Protein AF-A0A0T5ZX37-F1 (afdb_monomer_lite)

Structure (mmCIF, N/CA/C/O backbone):
data_AF-A0A0T5ZX37-F1
#
_entry.id   AF-A0A0T5ZX37-F1
#
loop_
_atom_site.group_PDB
_atom_site.id
_atom_site.type_symbol
_atom_site.label_atom_id
_atom_site.label_alt_id
_atom_site.label_comp_id
_atom_site.label_asym_id
_atom_site.label_entity_id
_atom_site.label_seq_id
_atom_site.pdbx_PDB_ins_code
_atom_site.Cartn_x
_atom_site.Cartn_y
_atom_site.Cartn_z
_atom_site.occupancy
_atom_site.B_iso_or_equiv
_atom_site.auth_seq_id
_atom_site.auth_comp_id
_atom_site.auth_asym_id
_atom_site.auth_atom_id
_atom_site.pdbx_PDB_model_num
ATOM 1 N N . MET A 1 1 ? -33.200 15.351 32.610 1.00 40.56 1 MET A N 1
ATOM 2 C CA . MET A 1 1 ? -31.793 15.328 32.157 1.00 40.56 1 MET A CA 1
ATOM 3 C C . MET A 1 1 ? -31.803 15.150 30.652 1.00 40.56 1 MET A C 1
ATOM 5 O O . MET A 1 1 ? -32.246 14.107 30.189 1.00 40.56 1 MET A O 1
ATOM 9 N N . ALA A 1 2 ? -31.445 16.191 29.897 1.00 46.50 2 ALA A N 1
ATOM 10 C CA . ALA A 1 2 ? -31.257 16.066 28.452 1.00 46.50 2 ALA A CA 1
ATOM 11 C C . ALA A 1 2 ? -30.087 15.097 28.191 1.00 46.50 2 ALA A C 1
ATOM 13 O O . ALA A 1 2 ? -29.138 15.101 28.981 1.00 46.50 2 ALA A O 1
ATOM 14 N N . PRO A 1 3 ? -30.153 14.234 27.162 1.00 48.78 3 PRO A N 1
ATOM 15 C CA . PRO A 1 3 ? -29.085 13.283 26.894 1.00 48.78 3 PRO A CA 1
ATOM 16 C C . PRO A 1 3 ? -27.810 14.071 26.586 1.00 48.78 3 PRO A C 1
ATOM 18 O O . PRO A 1 3 ? -27.856 15.020 25.805 1.00 48.78 3 PRO A O 1
ATOM 21 N N . ALA A 1 4 ? -26.703 13.707 27.239 1.00 58.56 4 ALA A N 1
ATOM 22 C CA . ALA A 1 4 ? -25.408 14.351 27.057 1.00 58.56 4 ALA A CA 1
ATOM 23 C C . ALA A 1 4 ? -25.098 14.461 25.557 1.00 58.56 4 ALA A C 1
ATOM 25 O O . ALA A 1 4 ? -25.062 13.456 24.841 1.00 58.56 4 ALA A O 1
ATOM 26 N N . GLU A 1 5 ? -24.956 15.696 25.078 1.00 52.72 5 GLU A N 1
ATOM 27 C CA . GLU A 1 5 ? -24.629 15.997 23.692 1.00 52.72 5 GLU A CA 1
ATOM 28 C C . GLU A 1 5 ? -23.231 15.423 23.435 1.00 52.72 5 GLU A C 1
ATOM 30 O O . GLU A 1 5 ? -22.228 15.953 23.895 1.00 52.72 5 GLU A O 1
ATOM 35 N N . ASN A 1 6 ? -23.175 14.253 22.798 1.00 57.81 6 ASN A N 1
ATOM 36 C CA . ASN A 1 6 ? -21.925 13.575 22.482 1.00 57.81 6 ASN A CA 1
ATOM 37 C C . ASN A 1 6 ? -21.104 14.498 21.571 1.00 57.81 6 ASN A C 1
ATOM 39 O O . ASN A 1 6 ? -21.470 14.681 20.411 1.00 57.81 6 ASN A O 1
ATOM 43 N N . GLU A 1 7 ? -20.020 15.085 22.082 1.00 55.44 7 GLU A N 1
ATOM 44 C CA . GLU A 1 7 ? -19.179 16.050 21.355 1.00 55.44 7 GLU A CA 1
ATOM 45 C C . GLU A 1 7 ? -18.638 15.484 20.031 1.00 55.44 7 GLU A C 1
ATOM 47 O O . GLU A 1 7 ? -18.428 16.225 19.069 1.00 55.44 7 GLU A O 1
ATOM 52 N N . ASN A 1 8 ? -18.551 14.153 19.907 1.00 53.25 8 ASN A N 1
ATOM 53 C CA . ASN A 1 8 ? -18.199 13.495 18.650 1.00 53.25 8 ASN A CA 1
ATOM 54 C C . ASN A 1 8 ? -19.265 13.623 17.548 1.00 53.25 8 ASN A C 1
ATOM 56 O O . ASN A 1 8 ? -18.961 13.338 16.396 1.00 53.25 8 ASN A O 1
ATOM 60 N N . ARG A 1 9 ? -20.503 14.054 17.830 1.00 54.34 9 ARG A N 1
ATOM 61 C CA . ARG A 1 9 ? -21.533 14.252 16.786 1.00 54.34 9 ARG A CA 1
ATOM 62 C C . ARG A 1 9 ? -21.330 15.519 15.951 1.00 54.34 9 ARG A C 1
ATOM 64 O O . ARG A 1 9 ? -21.927 15.603 14.881 1.00 54.34 9 ARG A O 1
ATOM 71 N N . LYS A 1 10 ? -20.528 16.487 16.417 1.00 54.53 10 LYS A N 1
ATOM 72 C CA . LYS A 1 10 ? -20.302 17.777 15.728 1.00 54.53 10 LYS A CA 1
ATOM 73 C C . LYS A 1 10 ? -19.058 17.815 14.837 1.00 54.53 10 LYS A C 1
ATOM 75 O O . LYS A 1 10 ? -18.922 18.743 14.047 1.00 54.53 10 LYS A O 1
ATOM 80 N N . LEU A 1 11 ? -18.163 16.835 14.942 1.00 58.56 11 LEU A N 1
ATOM 81 C CA . LEU A 1 11 ? -16.949 16.788 14.125 1.00 58.56 11 LEU A CA 1
ATOM 82 C C . LEU A 1 11 ? -17.267 16.318 12.702 1.00 58.56 11 LEU A C 1
ATOM 84 O O . LEU A 1 11 ? -18.055 15.389 12.516 1.00 58.56 11 LEU A O 1
ATOM 88 N N . SER A 1 12 ? -16.638 16.935 11.699 1.00 63.94 12 SER A N 1
ATOM 89 C CA . SER A 1 12 ? -16.729 16.489 10.305 1.00 63.94 12 SER A CA 1
ATOM 90 C C . SER A 1 12 ? -16.292 15.026 10.196 1.00 63.94 12 SER A C 1
ATOM 92 O O . SER A 1 12 ? -15.373 14.599 10.894 1.00 63.94 12 SER A O 1
ATOM 94 N N . LEU A 1 13 ? -16.909 14.247 9.300 1.00 61.28 13 LEU A N 1
ATOM 95 C CA . LEU A 1 13 ? -16.517 12.851 9.053 1.00 61.28 13 LEU A CA 1
ATOM 96 C C . LEU A 1 13 ? -15.009 12.732 8.799 1.00 61.28 13 LEU A C 1
ATOM 98 O O . LEU A 1 13 ? -14.380 11.809 9.297 1.00 61.28 13 LEU A O 1
ATOM 102 N N . LYS A 1 14 ? -14.410 13.699 8.096 1.00 60.72 14 LYS A N 1
ATOM 103 C CA . LYS A 1 14 ? -12.957 13.731 7.877 1.00 60.72 14 LYS A CA 1
ATOM 104 C C . LYS A 1 14 ? -12.177 13.833 9.188 1.00 60.72 14 LYS A C 1
ATOM 106 O O . LYS A 1 14 ? -11.244 13.062 9.390 1.00 60.72 14 LYS A O 1
ATOM 111 N N . ASP A 1 15 ? -12.593 14.713 10.091 1.00 61.28 15 ASP A N 1
ATOM 112 C CA . ASP A 1 15 ? -11.917 14.909 11.374 1.00 61.28 15 ASP A CA 1
ATOM 113 C C . ASP A 1 15 ? -12.053 13.664 12.254 1.00 61.28 15 ASP A C 1
ATOM 115 O O . ASP A 1 15 ? -11.083 13.234 12.862 1.00 61.28 15 ASP A O 1
ATOM 119 N N . GLN A 1 16 ? -13.209 12.994 12.242 1.00 61.09 16 GLN A N 1
ATOM 120 C CA . GLN A 1 16 ? -13.399 11.730 12.969 1.00 61.09 16 GLN A CA 1
ATOM 121 C C . GLN A 1 16 ? -12.594 10.564 12.375 1.00 61.09 16 GLN A C 1
ATOM 123 O O . GLN A 1 16 ? -12.147 9.675 13.105 1.00 61.09 16 GLN A O 1
ATOM 128 N N . PHE A 1 17 ? -12.410 10.548 11.053 1.00 62.22 17 PHE A N 1
ATOM 129 C CA . PHE A 1 17 ? -11.588 9.551 10.373 1.00 62.22 17 PHE A CA 1
ATOM 130 C C . PHE A 1 17 ? -10.110 9.698 10.762 1.00 62.22 17 PHE A C 1
ATOM 132 O O . PHE A 1 17 ? -9.487 8.712 11.150 1.00 62.22 17 PHE A O 1
ATOM 139 N N . PHE A 1 18 ? -9.552 10.911 10.727 1.00 62.25 18 PHE A N 1
ATOM 140 C CA . PHE A 1 18 ? -8.120 11.123 10.980 1.00 62.25 18 PHE A CA 1
ATOM 141 C C . PHE A 1 18 ? -7.755 11.375 12.451 1.00 62.25 18 PHE A C 1
ATOM 143 O O . PHE A 1 18 ? -6.597 11.183 12.814 1.00 62.25 18 PHE A O 1
ATOM 150 N N . ALA A 1 19 ? -8.705 11.739 13.319 1.00 63.09 19 ALA A N 1
ATOM 151 C CA . ALA A 1 19 ? -8.430 11.970 14.743 1.00 63.09 19 ALA A CA 1
ATOM 152 C C . ALA A 1 19 ? -8.092 10.687 15.518 1.00 63.09 19 ALA A C 1
ATOM 154 O O . ALA A 1 19 ? -7.466 10.752 16.573 1.00 63.09 19 A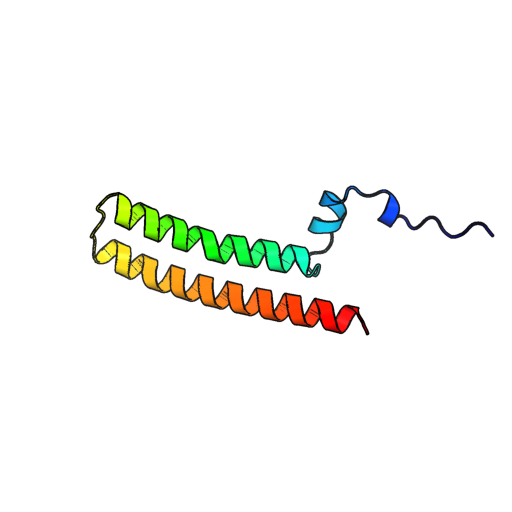LA A O 1
ATOM 155 N N . ASN A 1 20 ? -8.494 9.515 15.015 1.00 67.75 20 ASN A N 1
ATOM 156 C CA . ASN A 1 20 ? -8.194 8.239 15.651 1.00 67.75 20 ASN A CA 1
ATOM 157 C C . ASN A 1 20 ? -7.330 7.371 14.732 1.00 67.75 20 ASN A C 1
ATOM 159 O O . ASN A 1 20 ? -7.837 6.694 13.840 1.00 67.75 20 ASN A O 1
ATOM 163 N N . ALA A 1 21 ? -6.022 7.352 14.991 1.00 62.06 21 ALA A N 1
ATOM 164 C CA . ALA A 1 21 ? -5.063 6.518 14.264 1.00 62.06 21 ALA A CA 1
ATOM 165 C C . ALA A 1 21 ? -5.371 5.007 14.363 1.00 62.06 21 ALA A C 1
ATOM 167 O O . ALA A 1 21 ? -4.986 4.245 13.482 1.00 62.06 21 ALA A O 1
ATOM 168 N N . LEU A 1 22 ? -6.111 4.574 15.395 1.00 68.06 22 LEU A N 1
ATOM 169 C CA . LEU A 1 22 ? -6.591 3.196 15.569 1.00 68.06 22 LEU A CA 1
ATOM 170 C C . LEU A 1 22 ? -7.958 2.943 14.908 1.00 68.06 22 LEU A C 1
ATOM 172 O O . LEU A 1 22 ? -8.558 1.887 15.113 1.00 68.06 22 LEU A O 1
ATOM 176 N N . ASN A 1 23 ? -8.493 3.895 14.135 1.00 80.31 23 ASN A N 1
ATOM 177 C CA . ASN A 1 23 ? -9.712 3.675 13.368 1.00 80.31 23 ASN A CA 1
ATOM 178 C C . ASN A 1 23 ? -9.441 2.628 12.269 1.00 80.31 23 ASN A C 1
ATOM 180 O O . ASN A 1 23 ? -8.601 2.876 11.399 1.00 80.31 23 ASN A O 1
ATOM 184 N N . PRO A 1 24 ? -10.166 1.491 12.251 1.00 79.44 24 PRO A N 1
ATOM 185 C CA . PRO A 1 24 ? -9.989 0.456 11.236 1.00 79.44 24 PRO A CA 1
ATOM 186 C C . PRO A 1 24 ? -10.066 0.992 9.804 1.00 79.44 24 PRO A C 1
ATOM 188 O O . PRO A 1 24 ? -9.309 0.550 8.949 1.00 79.44 24 PRO A O 1
ATOM 191 N N . LEU A 1 25 ? -10.929 1.979 9.541 1.00 83.19 25 LEU A N 1
ATOM 192 C CA . LEU A 1 25 ? -11.072 2.564 8.206 1.00 83.19 25 LEU A CA 1
ATOM 193 C C . LEU A 1 25 ? -9.838 3.370 7.783 1.00 83.19 25 LEU A C 1
ATOM 195 O O . LEU A 1 25 ? -9.443 3.321 6.621 1.00 83.19 25 LEU A O 1
ATOM 199 N N . THR A 1 26 ? -9.201 4.067 8.721 1.00 84.38 26 THR A N 1
ATOM 200 C CA . THR A 1 26 ? -7.961 4.816 8.478 1.00 84.38 26 THR A CA 1
ATOM 201 C C . THR A 1 26 ? -6.802 3.863 8.226 1.00 84.38 26 THR A C 1
ATOM 203 O O . THR A 1 26 ? -6.024 4.075 7.301 1.00 84.38 26 THR A O 1
ATOM 206 N N . ILE A 1 27 ? -6.733 2.761 8.976 1.00 85.81 27 ILE A N 1
ATOM 207 C CA . ILE A 1 27 ? -5.727 1.712 8.767 1.00 85.81 27 ILE A CA 1
ATOM 208 C C . ILE A 1 27 ? -5.914 1.046 7.396 1.00 85.81 27 ILE A C 1
ATOM 210 O O . ILE A 1 27 ? -4.938 0.870 6.669 1.00 85.81 27 ILE A O 1
ATOM 214 N N . VAL A 1 28 ? -7.156 0.739 7.001 1.00 88.75 28 VAL A N 1
ATOM 215 C CA . VAL A 1 28 ? -7.470 0.220 5.657 1.00 88.75 28 VAL A CA 1
ATOM 216 C C . VAL A 1 28 ? -7.049 1.215 4.578 1.00 88.75 28 VAL A C 1
ATOM 218 O O . VAL A 1 28 ? -6.403 0.825 3.609 1.00 88.75 28 VAL A O 1
ATOM 221 N N . PHE A 1 29 ? -7.365 2.500 4.749 1.00 87.94 29 PHE A N 1
ATOM 222 C CA . PHE A 1 29 ? -6.969 3.537 3.799 1.00 87.94 29 PHE A CA 1
ATOM 223 C C . PHE A 1 29 ? -5.445 3.609 3.632 1.00 87.94 29 PHE A C 1
ATOM 225 O O . PHE A 1 29 ? -4.947 3.588 2.508 1.00 87.94 29 PHE A O 1
ATOM 232 N N . VAL A 1 30 ? -4.693 3.623 4.735 1.00 89.00 30 VAL A N 1
ATOM 233 C CA . VAL A 1 30 ? -3.222 3.631 4.703 1.00 89.00 30 VAL A CA 1
ATOM 234 C C . VAL A 1 30 ? -2.676 2.365 4.035 1.00 89.00 30 VAL A C 1
ATOM 236 O O . VAL A 1 30 ? -1.776 2.463 3.202 1.00 89.00 30 VAL A O 1
ATOM 239 N N . ALA A 1 31 ? -3.241 1.192 4.333 1.00 90.06 31 ALA A N 1
ATOM 240 C CA . ALA A 1 31 ? -2.840 -0.068 3.709 1.00 90.06 31 ALA A CA 1
ATOM 241 C C . ALA A 1 31 ? -3.014 -0.038 2.182 1.00 90.06 31 ALA A C 1
ATOM 243 O O . ALA A 1 31 ? -2.117 -0.455 1.452 1.00 90.06 31 ALA A O 1
ATOM 244 N N . ILE A 1 32 ? -4.136 0.508 1.702 1.00 91.75 32 ILE A N 1
ATOM 245 C CA . ILE A 1 32 ? -4.413 0.695 0.272 1.00 91.75 32 ILE A CA 1
ATOM 246 C C . ILE A 1 32 ? -3.358 1.614 -0.352 1.00 91.75 32 ILE A C 1
ATOM 248 O O . ILE A 1 32 ? -2.758 1.258 -1.363 1.00 91.75 32 ILE A O 1
ATOM 252 N N . VAL A 1 33 ? -3.077 2.769 0.255 1.00 90.31 33 VAL A N 1
ATOM 253 C CA . VAL A 1 33 ? -2.083 3.719 -0.276 1.00 90.31 33 VAL A CA 1
ATOM 254 C C . VAL A 1 33 ? -0.696 3.076 -0.387 1.00 90.31 33 VAL A C 1
ATOM 256 O O . VAL A 1 33 ? -0.062 3.165 -1.439 1.00 90.31 33 VAL A O 1
ATOM 259 N N . ILE A 1 34 ? -0.249 2.387 0.666 1.00 90.56 34 ILE A N 1
ATOM 260 C CA . ILE A 1 34 ? 1.050 1.697 0.691 1.00 90.56 34 ILE A CA 1
ATOM 261 C C . ILE A 1 34 ? 1.112 0.600 -0.375 1.00 90.56 34 ILE A C 1
ATOM 263 O O . ILE A 1 34 ? 2.143 0.444 -1.020 1.00 90.56 34 ILE A O 1
ATOM 267 N N . TYR A 1 35 ? 0.020 -0.133 -0.591 1.00 91.25 35 TYR A N 1
ATOM 268 C CA . TYR A 1 35 ? -0.051 -1.189 -1.599 1.00 91.25 35 TYR A CA 1
ATOM 269 C C . TYR A 1 35 ? 0.010 -0.644 -3.032 1.00 91.25 35 TYR A C 1
ATOM 271 O O . TYR A 1 35 ? 0.766 -1.148 -3.862 1.00 91.25 35 TYR A O 1
ATOM 279 N N . PHE A 1 36 ? -0.775 0.393 -3.333 1.00 91.44 36 PHE A N 1
ATOM 280 C CA . PHE A 1 36 ? -0.963 0.856 -4.708 1.00 91.44 36 PHE A CA 1
ATOM 281 C C . PHE A 1 36 ? 0.188 1.711 -5.240 1.00 91.44 36 PHE A C 1
ATOM 283 O O . PHE A 1 36 ? 0.481 1.623 -6.431 1.00 91.44 36 PHE A O 1
ATOM 290 N N . ILE A 1 37 ? 0.856 2.521 -4.407 1.00 89.62 37 ILE A N 1
ATOM 291 C CA . ILE A 1 37 ? 1.920 3.421 -4.890 1.00 89.62 37 ILE A CA 1
ATOM 292 C C . ILE A 1 37 ? 3.067 2.641 -5.566 1.00 89.62 37 ILE A C 1
ATOM 294 O O . ILE A 1 37 ? 3.371 2.935 -6.725 1.00 89.62 37 ILE A O 1
ATOM 298 N N . PRO A 1 38 ? 3.687 1.627 -4.931 1.00 89.31 38 PRO A N 1
ATOM 299 C CA . PRO A 1 38 ? 4.797 0.893 -5.538 1.00 89.31 38 PRO A CA 1
ATOM 300 C C . PRO A 1 38 ? 4.372 0.109 -6.779 1.00 89.31 38 PRO A C 1
ATOM 302 O O . PRO A 1 38 ? 5.129 0.021 -7.744 1.00 89.31 38 PRO A O 1
ATOM 305 N N . GLN A 1 39 ? 3.143 -0.417 -6.789 1.00 87.69 39 GLN A N 1
ATOM 306 C CA . GLN A 1 39 ? 2.605 -1.117 -7.954 1.00 87.69 39 GLN A CA 1
ATOM 307 C C . GLN A 1 39 ? 2.377 -0.180 -9.137 1.00 87.69 39 GLN A C 1
ATOM 309 O O . GLN A 1 39 ? 2.755 -0.513 -10.256 1.00 87.69 39 GLN A O 1
ATOM 314 N N . ALA A 1 40 ? 1.820 1.009 -8.897 1.00 89.50 40 ALA A N 1
ATOM 315 C CA . ALA A 1 40 ? 1.630 2.014 -9.935 1.00 89.50 40 ALA A CA 1
ATOM 316 C C . ALA A 1 40 ? 2.972 2.441 -10.546 1.00 89.50 40 ALA A C 1
ATOM 318 O O . ALA A 1 40 ? 3.086 2.531 -11.767 1.00 89.50 40 ALA A O 1
ATOM 319 N N . ILE A 1 41 ? 4.005 2.629 -9.717 1.00 87.56 41 ILE A N 1
ATOM 320 C CA . ILE A 1 41 ? 5.361 2.939 -10.191 1.00 87.56 41 ILE A CA 1
ATOM 321 C C . ILE A 1 41 ? 5.911 1.786 -11.043 1.00 87.56 41 ILE A C 1
ATOM 323 O O . ILE A 1 41 ? 6.410 2.033 -12.138 1.00 87.56 41 ILE A O 1
ATOM 327 N N . SER A 1 42 ? 5.775 0.535 -10.593 1.00 85.69 42 SER A N 1
ATOM 328 C CA . SER A 1 42 ? 6.213 -0.645 -11.356 1.00 85.69 42 SER A CA 1
ATOM 329 C C . SER A 1 42 ? 5.521 -0.745 -12.725 1.00 85.69 42 SER A C 1
ATOM 331 O O . SER A 1 42 ? 6.180 -0.932 -13.750 1.00 85.69 42 SER A O 1
ATOM 333 N N . ILE A 1 43 ? 4.202 -0.527 -12.776 1.00 86.50 43 ILE A N 1
ATOM 334 C CA . ILE A 1 43 ? 3.416 -0.535 -14.020 1.00 86.50 43 ILE A CA 1
ATOM 335 C C . ILE A 1 43 ? 3.844 0.600 -14.957 1.00 86.50 43 ILE A C 1
ATOM 337 O O . ILE A 1 43 ? 4.008 0.372 -16.158 1.00 86.50 43 ILE A O 1
ATOM 341 N N . LEU A 1 44 ? 4.043 1.811 -14.428 1.00 87.88 44 LEU A N 1
ATOM 342 C CA . LEU A 1 44 ? 4.497 2.958 -15.215 1.00 87.88 44 LEU A CA 1
ATOM 343 C C . LEU A 1 44 ? 5.873 2.691 -15.825 1.00 87.88 44 LEU A C 1
ATOM 345 O O . LEU A 1 44 ? 6.044 2.871 -17.026 1.00 87.88 44 LEU A O 1
ATOM 349 N N . LEU A 1 45 ? 6.831 2.201 -15.038 1.00 84.81 45 LEU A N 1
ATOM 350 C CA . LEU A 1 45 ? 8.179 1.894 -15.525 1.00 84.81 45 LEU A CA 1
ATOM 351 C C . LEU A 1 45 ? 8.165 0.836 -16.634 1.00 84.81 45 LEU A C 1
ATOM 353 O O . LEU A 1 45 ? 8.828 1.018 -17.655 1.00 84.81 45 LEU A O 1
ATOM 357 N N . ASN A 1 46 ? 7.348 -0.211 -16.485 1.00 83.38 46 ASN A N 1
ATOM 358 C CA . ASN A 1 46 ? 7.145 -1.199 -17.545 1.00 83.38 46 ASN A CA 1
ATOM 359 C C . ASN A 1 46 ? 6.506 -0.578 -18.800 1.00 83.38 46 ASN A C 1
ATOM 361 O O . ASN A 1 46 ? 6.897 -0.909 -19.915 1.00 83.38 46 ASN A O 1
ATOM 365 N N . SER A 1 47 ? 5.566 0.357 -18.634 1.00 82.56 47 SER A N 1
ATOM 366 C CA . SER A 1 47 ? 4.880 1.032 -19.748 1.00 82.56 47 SER A CA 1
ATOM 367 C C . SER A 1 47 ? 5.779 2.019 -20.504 1.00 82.56 47 SER A C 1
ATOM 369 O O . SER A 1 47 ? 5.599 2.214 -21.702 1.00 82.56 47 SER A O 1
ATOM 371 N N . PHE A 1 48 ? 6.766 2.621 -19.834 1.00 82.75 48 PHE A N 1
ATOM 372 C CA . PHE A 1 48 ? 7.758 3.510 -20.453 1.00 82.75 48 PHE A CA 1
ATOM 373 C C . PHE A 1 48 ? 8.940 2.760 -21.092 1.00 82.75 48 PHE A C 1
ATOM 375 O O . PHE A 1 48 ? 9.888 3.400 -21.545 1.00 82.75 48 PHE A O 1
ATOM 382 N N . GLY A 1 49 ? 8.910 1.421 -21.133 1.00 73.19 49 GLY A N 1
ATOM 383 C CA . GLY A 1 49 ? 10.000 0.615 -21.692 1.00 73.19 49 GLY A CA 1
ATOM 384 C C . GLY A 1 49 ? 11.281 0.673 -20.857 1.00 73.19 49 GLY A C 1
ATOM 385 O O . GLY A 1 49 ? 12.373 0.436 -21.372 1.00 73.19 49 GLY A O 1
ATOM 386 N N . VAL A 1 50 ? 11.170 1.006 -19.566 1.00 71.56 50 VAL A N 1
ATOM 387 C CA . VAL A 1 50 ? 12.301 1.003 -18.637 1.00 71.56 50 VAL A CA 1
ATOM 388 C C . VAL A 1 50 ? 12.574 -0.445 -18.228 1.00 71.56 50 VAL A C 1
ATOM 390 O O . VAL A 1 50 ? 12.196 -0.898 -17.151 1.00 71.56 50 VAL A O 1
ATOM 393 N N . GLU A 1 51 ? 13.243 -1.192 -19.105 1.00 68.06 51 GLU A N 1
ATOM 394 C CA . GLU A 1 51 ? 13.659 -2.585 -18.870 1.00 68.06 51 GLU A CA 1
ATOM 395 C C . GLU A 1 51 ? 14.995 -2.695 -18.118 1.00 68.06 51 GLU A C 1
ATOM 397 O O . GLU A 1 51 ? 15.700 -3.696 -18.199 1.00 68.06 51 GLU A O 1
ATOM 402 N N . SER A 1 52 ? 15.374 -1.659 -17.367 1.00 75.94 52 SER A N 1
ATOM 403 C CA . SER A 1 52 ? 16.601 -1.690 -16.575 1.00 75.94 52 SER A CA 1
ATOM 404 C C . SER A 1 52 ? 16.480 -2.730 -15.455 1.00 75.94 52 SER A C 1
ATOM 406 O O . SER A 1 52 ? 15.752 -2.516 -14.481 1.00 75.94 52 SER A O 1
ATOM 408 N N . GLU A 1 53 ? 17.223 -3.837 -15.564 1.00 78.31 53 GLU A N 1
ATOM 409 C CA . GLU A 1 53 ? 17.348 -4.861 -14.510 1.00 78.31 53 GLU A CA 1
ATOM 410 C C . GLU A 1 53 ? 17.777 -4.249 -13.168 1.00 78.31 53 GLU A C 1
ATOM 412 O O . GLU A 1 53 ? 17.357 -4.693 -12.099 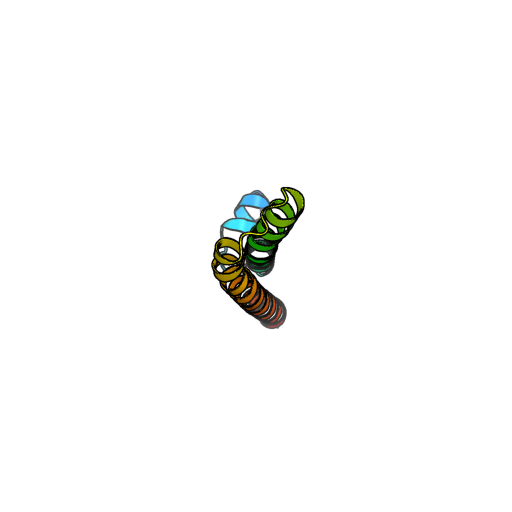1.00 78.31 53 GLU A O 1
ATOM 417 N N . PHE A 1 54 ? 18.553 -3.163 -13.211 1.00 80.94 54 PHE A N 1
ATOM 418 C CA . PHE A 1 54 ? 18.932 -2.406 -12.024 1.00 80.94 54 PHE A CA 1
ATOM 419 C C . PHE A 1 54 ? 17.722 -1.739 -11.351 1.00 80.94 54 PHE A C 1
ATOM 421 O O . PHE A 1 54 ? 17.566 -1.815 -10.137 1.00 80.94 54 PHE A O 1
ATOM 428 N N . ILE A 1 55 ? 16.818 -1.130 -12.124 1.00 81.75 55 ILE A N 1
ATOM 429 C CA . ILE A 1 55 ? 15.614 -0.495 -11.566 1.00 81.7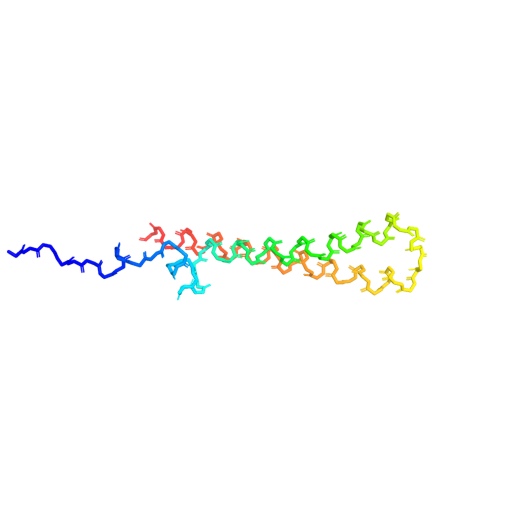5 55 ILE A CA 1
ATOM 430 C C . ILE A 1 55 ? 14.641 -1.555 -11.042 1.00 81.75 55 ILE A C 1
ATOM 432 O O . ILE A 1 55 ? 14.094 -1.385 -9.954 1.00 81.75 55 ILE A O 1
ATOM 436 N N . ARG A 1 56 ? 14.467 -2.670 -11.764 1.00 81.38 56 ARG A N 1
ATOM 437 C CA . ARG A 1 56 ? 13.626 -3.789 -11.309 1.00 81.38 56 ARG A CA 1
ATOM 438 C C . ARG A 1 56 ? 14.154 -4.424 -10.026 1.00 81.38 56 ARG A C 1
ATOM 440 O O . ARG A 1 56 ? 13.394 -4.559 -9.075 1.00 81.38 56 ARG A O 1
ATOM 447 N N . SER A 1 57 ? 15.457 -4.694 -9.941 1.00 85.94 57 SER A N 1
ATOM 448 C CA . SER A 1 57 ? 16.061 -5.279 -8.732 1.00 85.94 57 SER A CA 1
ATOM 449 C C . SER A 1 57 ? 15.945 -4.384 -7.490 1.00 85.94 57 SER A C 1
ATOM 451 O O . SER A 1 57 ? 15.914 -4.898 -6.373 1.00 85.94 57 SER A O 1
ATOM 453 N N . LEU A 1 58 ? 15.815 -3.063 -7.662 1.00 85.88 58 LEU A N 1
ATOM 454 C CA . LEU A 1 58 ? 15.492 -2.133 -6.576 1.00 85.88 58 LEU A CA 1
ATOM 455 C C . LEU A 1 58 ? 13.988 -2.066 -6.265 1.00 85.88 58 LEU A C 1
ATOM 457 O O . LEU A 1 58 ? 13.617 -1.932 -5.100 1.00 85.88 58 LEU A O 1
ATOM 461 N N . LEU A 1 59 ? 13.116 -2.148 -7.274 1.00 87.56 59 LEU A N 1
ATOM 462 C CA . LEU A 1 59 ? 11.665 -2.029 -7.092 1.00 87.56 59 LEU A CA 1
ATOM 463 C C . LEU A 1 59 ? 11.000 -3.297 -6.563 1.00 87.56 59 LEU A C 1
ATOM 465 O O . LEU A 1 59 ? 10.101 -3.193 -5.730 1.00 87.56 59 LEU A O 1
ATOM 469 N N . ASP A 1 60 ? 11.423 -4.473 -7.013 1.00 88.50 60 ASP A N 1
ATOM 470 C CA . ASP A 1 60 ? 10.847 -5.758 -6.613 1.00 88.50 60 ASP A CA 1
ATOM 471 C C . ASP A 1 60 ? 10.789 -5.943 -5.084 1.00 88.50 60 ASP A C 1
ATOM 473 O O . ASP A 1 60 ? 9.703 -6.227 -4.562 1.00 88.50 60 ASP A O 1
ATOM 477 N N . PRO A 1 61 ? 11.875 -5.710 -4.313 1.00 91.69 61 PRO A N 1
ATOM 478 C CA . PRO A 1 61 ? 11.804 -5.807 -2.858 1.00 91.69 61 PRO A CA 1
ATOM 479 C C . PRO A 1 61 ? 10.894 -4.737 -2.241 1.00 91.69 61 PRO A C 1
ATOM 481 O O . PRO A 1 61 ? 10.237 -5.004 -1.236 1.00 91.69 6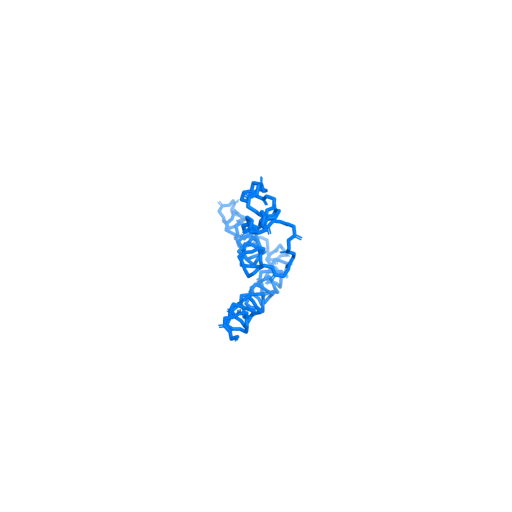1 PRO A O 1
ATOM 484 N N . ILE A 1 62 ? 10.798 -3.541 -2.834 1.00 90.62 62 ILE A N 1
ATOM 485 C CA . ILE A 1 62 ? 9.905 -2.475 -2.350 1.00 90.62 62 ILE A CA 1
ATOM 486 C C . ILE A 1 62 ? 8.441 -2.891 -2.528 1.00 90.62 62 ILE A C 1
ATOM 488 O O . ILE A 1 62 ? 7.655 -2.771 -1.588 1.00 90.62 62 ILE A O 1
ATOM 492 N N . VAL A 1 63 ? 8.075 -3.416 -3.700 1.00 89.56 63 VAL A N 1
ATOM 493 C CA . VAL A 1 63 ? 6.717 -3.905 -3.988 1.00 89.56 63 VAL A CA 1
ATOM 494 C C . VAL A 1 63 ? 6.362 -5.086 -3.081 1.00 89.56 63 VAL A C 1
ATOM 496 O O . VAL A 1 63 ? 5.259 -5.126 -2.525 1.00 89.56 63 VAL A O 1
ATOM 499 N N . ALA A 1 64 ? 7.297 -6.019 -2.875 1.00 91.69 64 ALA A N 1
ATOM 500 C CA . ALA A 1 64 ? 7.105 -7.159 -1.982 1.00 91.69 64 ALA A CA 1
ATOM 501 C C . ALA A 1 64 ? 6.879 -6.714 -0.526 1.00 91.69 64 ALA A C 1
ATOM 503 O O . ALA A 1 64 ? 5.890 -7.111 0.098 1.00 91.69 64 ALA A O 1
ATOM 504 N N . ASN A 1 65 ? 7.735 -5.829 -0.008 1.00 93.12 65 ASN A N 1
ATOM 505 C CA . ASN A 1 65 ? 7.620 -5.303 1.353 1.00 93.12 65 ASN A CA 1
ATOM 506 C C . ASN A 1 65 ? 6.327 -4.502 1.542 1.00 93.12 65 ASN A C 1
ATOM 508 O O . ASN A 1 65 ? 5.624 -4.685 2.534 1.00 93.12 65 ASN A O 1
ATOM 512 N N . ALA A 1 66 ? 5.966 -3.654 0.578 1.00 89.56 66 ALA A N 1
ATOM 513 C CA . ALA A 1 66 ? 4.727 -2.886 0.625 1.00 89.56 66 ALA A CA 1
ATOM 514 C C . ALA A 1 66 ? 3.485 -3.788 0.642 1.00 89.56 66 ALA A C 1
ATOM 516 O O . ALA A 1 66 ? 2.548 -3.536 1.399 1.00 89.56 66 ALA A O 1
ATOM 517 N N . THR A 1 67 ? 3.505 -4.876 -0.133 1.00 91.00 67 THR A N 1
ATOM 518 C CA . THR A 1 67 ? 2.434 -5.881 -0.139 1.00 91.00 67 THR A CA 1
ATOM 519 C C . THR A 1 67 ? 2.290 -6.555 1.225 1.00 91.00 67 THR A C 1
ATOM 521 O O . THR A 1 67 ? 1.176 -6.686 1.734 1.00 91.00 67 THR A O 1
ATOM 524 N N . GLN A 1 68 ? 3.406 -6.934 1.854 1.00 92.56 68 GLN A N 1
ATOM 525 C CA . GLN A 1 68 ? 3.393 -7.521 3.196 1.00 92.56 68 GLN A CA 1
ATOM 526 C C . GLN A 1 68 ? 2.876 -6.535 4.249 1.00 92.56 68 GLN A C 1
ATOM 528 O O . GLN A 1 68 ? 1.989 -6.884 5.028 1.00 92.56 68 GLN A O 1
ATOM 533 N N . ILE A 1 69 ? 3.375 -5.295 4.246 1.00 91.38 69 ILE A N 1
ATOM 534 C CA . ILE A 1 69 ? 2.943 -4.242 5.177 1.00 91.38 69 ILE A CA 1
ATOM 535 C C . ILE A 1 69 ? 1.441 -3.983 5.028 1.00 91.38 69 ILE A C 1
ATOM 537 O O . ILE A 1 69 ? 0.724 -3.946 6.028 1.00 91.38 69 ILE A O 1
ATOM 541 N N . ALA A 1 70 ? 0.944 -3.862 3.796 1.00 91.31 70 ALA A N 1
ATOM 542 C CA . ALA A 1 70 ? -0.480 -3.691 3.536 1.00 91.31 70 ALA A CA 1
ATOM 543 C C . ALA A 1 70 ? -1.304 -4.871 4.076 1.00 91.31 70 ALA A C 1
ATOM 545 O O . ALA A 1 70 ? -2.319 -4.653 4.737 1.00 91.31 70 ALA A O 1
ATOM 546 N N . GLY A 1 71 ? -0.845 -6.110 3.875 1.00 89.50 71 GLY A N 1
ATOM 547 C CA . GLY A 1 71 ? -1.485 -7.302 4.435 1.00 89.50 71 GLY A CA 1
ATOM 548 C C . GLY A 1 71 ? -1.561 -7.279 5.966 1.00 89.50 71 GLY A C 1
ATOM 549 O O . GLY A 1 71 ? -2.623 -7.539 6.535 1.00 89.50 71 GLY A O 1
ATOM 550 N N . VAL A 1 72 ? -0.470 -6.900 6.639 1.00 93.06 72 VAL A N 1
ATOM 551 C CA . VAL A 1 72 ? -0.426 -6.768 8.107 1.00 93.06 72 VAL A CA 1
ATOM 552 C C . VAL A 1 72 ? -1.388 -5.685 8.593 1.00 93.06 72 VAL A C 1
ATOM 554 O O . VAL A 1 72 ? -2.138 -5.915 9.542 1.00 93.06 72 VAL A O 1
ATOM 557 N N . LEU A 1 73 ? -1.419 -4.525 7.933 1.00 90.75 73 LEU A N 1
ATOM 558 C CA . LEU A 1 73 ? -2.321 -3.428 8.289 1.00 90.75 73 LEU A CA 1
ATOM 559 C C . LEU A 1 73 ? -3.793 -3.809 8.089 1.00 90.75 73 LEU A C 1
ATOM 561 O O . LEU A 1 73 ? -4.617 -3.521 8.956 1.00 90.75 73 LEU A O 1
ATOM 565 N N . LEU A 1 74 ? -4.131 -4.506 7.003 1.00 91.25 74 LEU A N 1
ATOM 566 C CA . LEU A 1 74 ? -5.487 -5.017 6.782 1.00 91.25 74 LEU A CA 1
ATOM 567 C C . LEU A 1 74 ? -5.884 -6.047 7.847 1.00 91.25 74 LEU A C 1
ATOM 569 O O . LEU A 1 74 ? -6.993 -5.977 8.379 1.00 91.25 74 LEU A O 1
ATOM 573 N N . GLY A 1 75 ? -4.975 -6.956 8.211 1.00 90.19 75 GLY A N 1
ATOM 574 C CA . GLY A 1 75 ? -5.187 -7.900 9.309 1.00 90.19 75 GLY A CA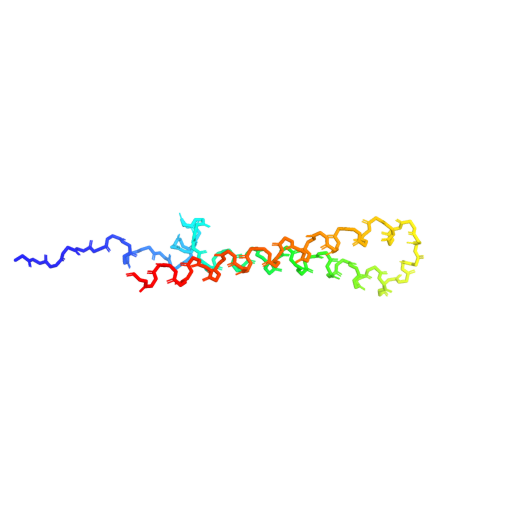 1
ATOM 575 C C . GLY A 1 75 ? -5.406 -7.196 10.652 1.00 90.19 75 GLY A C 1
ATOM 576 O O . GLY A 1 75 ? -6.343 -7.521 11.381 1.00 90.19 75 GLY A O 1
ATOM 577 N N . ALA A 1 76 ? -4.603 -6.175 10.955 1.00 88.00 76 ALA A N 1
ATOM 578 C CA . ALA A 1 76 ? -4.753 -5.367 12.162 1.00 88.00 76 ALA A CA 1
ATOM 579 C C . ALA A 1 76 ? -6.085 -4.600 12.179 1.00 88.00 76 ALA A C 1
ATOM 581 O O . ALA A 1 76 ? -6.789 -4.611 13.189 1.00 88.00 76 ALA A O 1
ATOM 582 N N . ALA A 1 77 ? -6.475 -3.987 11.057 1.00 87.75 77 ALA A N 1
ATOM 583 C CA . ALA A 1 77 ? -7.760 -3.306 10.922 1.00 87.75 77 ALA A CA 1
ATOM 584 C C . ALA A 1 77 ? -8.936 -4.269 11.123 1.00 87.75 77 ALA A C 1
ATOM 586 O O . ALA A 1 77 ? -9.893 -3.935 11.824 1.00 87.75 77 ALA A O 1
ATOM 587 N N . PHE A 1 78 ? -8.849 -5.473 10.553 1.00 88.25 78 PHE A N 1
ATOM 588 C CA . PHE A 1 78 ? -9.843 -6.524 10.737 1.00 88.25 78 PHE A CA 1
ATOM 589 C C . PHE A 1 78 ? -9.975 -6.906 12.215 1.00 88.25 78 PHE A C 1
ATOM 591 O O . PHE A 1 78 ? -11.075 -6.861 12.764 1.00 88.25 78 PHE A O 1
ATOM 598 N N . LEU A 1 79 ? -8.863 -7.200 12.896 1.00 87.50 79 LEU A N 1
ATOM 599 C CA . LEU A 1 79 ? -8.880 -7.522 14.325 1.00 87.50 79 LEU A CA 1
ATOM 600 C C . LEU A 1 79 ? -9.485 -6.382 15.151 1.00 87.50 79 LEU A C 1
ATOM 602 O O . LEU A 1 79 ? -10.377 -6.627 15.961 1.00 87.50 79 LEU A O 1
ATOM 606 N N . LEU A 1 80 ? -9.072 -5.136 14.912 1.00 84.50 80 LEU A N 1
ATOM 607 C CA . LEU A 1 80 ? -9.612 -3.966 15.610 1.00 84.50 80 LEU A CA 1
ATOM 608 C C . LEU A 1 80 ? -11.117 -3.789 15.375 1.00 84.50 80 LEU A C 1
ATOM 610 O O . LEU A 1 80 ? -11.842 -3.450 16.310 1.00 84.50 80 LEU A O 1
ATOM 614 N N . PHE A 1 81 ? -11.605 -4.051 14.160 1.00 81.75 81 PHE A N 1
ATOM 615 C CA . PHE A 1 81 ? -13.034 -3.992 13.853 1.00 81.75 81 PHE A CA 1
ATOM 616 C C . PHE A 1 81 ? -13.837 -5.029 14.652 1.00 81.75 81 PHE A C 1
ATOM 618 O O . PHE A 1 81 ? -14.890 -4.702 15.201 1.00 81.75 81 PHE A O 1
ATOM 625 N N . PHE A 1 82 ? -13.336 -6.263 14.757 1.00 79.19 82 PHE A N 1
ATOM 626 C CA . PHE A 1 82 ? -14.009 -7.328 15.505 1.00 79.19 82 PHE A CA 1
ATOM 627 C C . PHE A 1 82 ? -13.894 -7.157 17.024 1.00 79.19 82 PHE A C 1
ATOM 629 O O . PHE A 1 82 ? -14.885 -7.360 17.725 1.00 79.19 82 P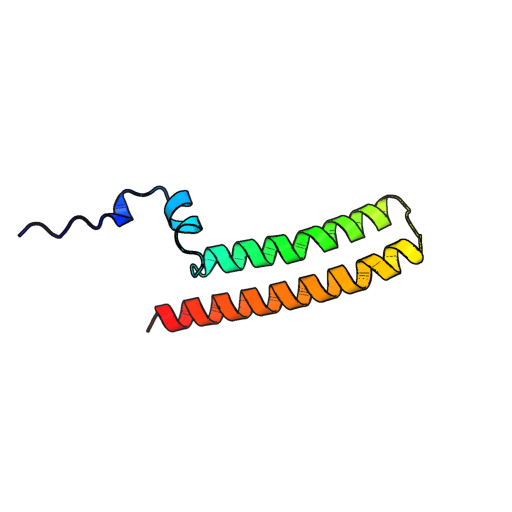HE A O 1
ATOM 636 N N . PHE A 1 83 ? -12.734 -6.742 17.541 1.00 78.19 83 PHE A N 1
ATOM 637 C CA . PHE A 1 83 ? -12.552 -6.502 18.975 1.00 78.19 83 PHE A CA 1
ATOM 638 C C . PHE A 1 83 ? -13.361 -5.309 19.477 1.00 78.19 83 PHE A C 1
ATOM 640 O O . PHE A 1 83 ? -13.923 -5.390 20.560 1.00 78.19 83 PHE A O 1
ATOM 647 N N . LYS A 1 84 ? -13.493 -4.238 18.686 1.00 65.88 84 LYS A N 1
ATOM 648 C CA . LYS A 1 84 ? -14.316 -3.073 19.050 1.00 65.88 84 LYS A CA 1
ATOM 649 C C . LYS A 1 84 ? -15.827 -3.363 19.032 1.00 65.88 84 LYS A C 1
ATOM 651 O O . LYS A 1 84 ? -16.606 -2.550 19.519 1.00 65.88 84 LYS A O 1
ATOM 656 N N . ARG A 1 85 ? -16.252 -4.479 18.428 1.00 59.38 85 ARG A N 1
ATOM 657 C CA . ARG A 1 85 ? -17.662 -4.890 18.339 1.00 59.38 85 ARG A CA 1
ATOM 658 C C . ARG A 1 85 ? -18.126 -5.743 19.532 1.00 59.38 85 ARG A C 1
ATOM 660 O O . ARG A 1 85 ? -19.335 -5.890 19.694 1.00 59.38 85 ARG A O 1
ATOM 667 N N . ARG A 1 86 ? -17.203 -6.319 20.312 1.00 51.66 86 ARG A N 1
ATOM 668 C CA . ARG A 1 86 ? -17.498 -6.978 21.599 1.00 51.66 86 ARG A CA 1
ATOM 669 C C . ARG A 1 86 ? -17.521 -5.956 22.726 1.00 51.66 86 ARG A C 1
ATOM 671 O O . ARG A 1 86 ? -18.319 -6.187 23.656 1.00 51.66 86 ARG A O 1
#

Radius of gyration: 19.2 Å; chains: 1; bounding box: 51×26×54 Å

pLDDT: mean 78.08, std 14.05, range [40.56, 93.12]

Foldseek 3Di:
DPPPPPPVVPDDPVCVLPVDPLQLVVLLVVLVVLQVPLVVVVVVCVVVVVPPPVVCVVSVVSNVVSNVSSVVSNVSSVVSVVVVVD

Organism: NCBI:txid1576480

Secondary structure (DSSP, 8-state):
-PPP--GGGSS-HHHHHHH-TT-HHHHHHHHHHHHHHHHHHHHHHHHTT---HHHHHHHHHHHHHHHHHHHHHHHHHHHHHHHTT-

Sequence (86 aa):
MAPAENENRKLSLKDQFFANALNPLTIVFVAIVIYFIPQAISILLNSFGVESEFIRSLLDPIVANATQIAGVLLGAAFLLFFFKRR